Protein AF-A0A2X4UC58-F1 (afdb_monomer)

Mean predicted aligned error: 2.3 Å

Structure (mmCIF, N/CA/C/O backbone):
data_AF-A0A2X4UC58-F1
#
_entry.id   AF-A0A2X4UC58-F1
#
loop_
_atom_site.group_PDB
_atom_site.id
_atom_site.type_symbol
_atom_site.label_atom_id
_atom_site.label_alt_id
_atom_site.label_comp_id
_atom_site.label_asym_id
_atom_site.label_entity_id
_atom_site.label_seq_id
_atom_site.pdbx_PDB_ins_code
_atom_site.Cartn_x
_atom_site.Cartn_y
_atom_site.Cartn_z
_atom_site.occupancy
_atom_site.B_iso_or_equiv
_atom_site.auth_seq_id
_atom_site.auth_comp_id
_atom_site.auth_asym_id
_atom_site.auth_atom_id
_atom_site.pdbx_PDB_model_num
ATOM 1 N N . MET A 1 1 ? -7.514 4.713 29.062 1.00 78.00 1 MET A N 1
ATOM 2 C CA . MET A 1 1 ? -7.016 5.111 27.730 1.00 78.00 1 MET A CA 1
ATOM 3 C C . MET A 1 1 ? -7.376 4.010 26.761 1.00 78.00 1 MET A C 1
ATOM 5 O O . MET A 1 1 ? -7.105 2.854 27.073 1.00 78.00 1 MET A O 1
ATOM 9 N N . GLU A 1 2 ? -8.018 4.348 25.648 1.00 91.06 2 GLU A N 1
ATOM 10 C CA . GLU A 1 2 ? -8.214 3.394 24.555 1.00 91.06 2 GLU A CA 1
ATOM 11 C C . GLU A 1 2 ? -6.872 3.093 23.879 1.00 91.06 2 GLU A C 1
ATOM 13 O O . GLU A 1 2 ? -5.985 3.947 23.827 1.00 91.06 2 GLU A O 1
ATOM 18 N N . LYS A 1 3 ? -6.7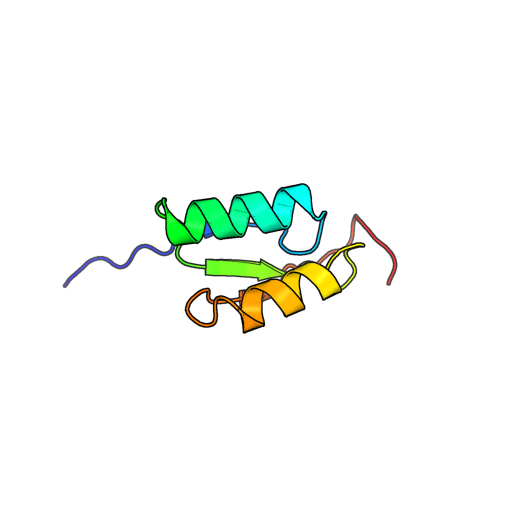00 1.854 23.413 1.00 95.31 3 LYS A N 1
ATOM 19 C CA . LYS A 1 3 ? -5.514 1.437 22.659 1.00 95.31 3 LYS A CA 1
ATOM 20 C C . LYS A 1 3 ? -5.768 1.701 21.177 1.00 95.31 3 LYS A C 1
ATOM 22 O O . LYS A 1 3 ? -6.781 1.251 20.653 1.00 95.31 3 LYS A O 1
ATOM 27 N N . LEU A 1 4 ? -4.839 2.382 20.512 1.00 96.38 4 LEU A N 1
ATOM 28 C CA . LEU A 1 4 ? -4.866 2.598 19.066 1.00 96.38 4 LEU A CA 1
ATOM 29 C C . LEU A 1 4 ? -4.053 1.504 18.363 1.00 96.38 4 LEU A C 1
ATOM 31 O O . LEU A 1 4 ? -2.902 1.267 18.730 1.00 96.38 4 LEU A O 1
ATOM 35 N N . LEU A 1 5 ? -4.636 0.871 17.346 1.00 97.38 5 LEU A N 1
ATOM 36 C CA . LEU A 1 5 ? -3.949 -0.049 16.442 1.00 97.38 5 LEU A CA 1
ATOM 37 C C . LEU A 1 5 ? -4.077 0.477 15.013 1.00 97.38 5 LEU A C 1
ATOM 39 O O . LEU A 1 5 ? -5.184 0.739 14.553 1.00 97.38 5 LEU A O 1
ATOM 43 N N . ILE A 1 6 ? -2.945 0.602 14.324 1.00 98.12 6 ILE A N 1
ATOM 44 C CA . ILE A 1 6 ? -2.884 0.903 12.894 1.00 98.12 6 ILE A CA 1
ATOM 45 C C . ILE A 1 6 ? -2.422 -0.371 12.199 1.00 98.12 6 ILE A C 1
ATOM 47 O O . ILE A 1 6 ? -1.339 -0.879 12.493 1.00 98.12 6 ILE A O 1
ATOM 51 N N . VAL A 1 7 ? -3.240 -0.886 11.289 1.00 98.62 7 VAL A N 1
ATOM 52 C CA . VAL A 1 7 ? -2.879 -2.014 10.432 1.00 98.62 7 VAL A CA 1
ATOM 53 C C . VAL A 1 7 ? -2.489 -1.448 9.073 1.00 98.62 7 VAL A C 1
ATOM 55 O O . VAL A 1 7 ? -3.351 -1.045 8.290 1.00 98.62 7 VAL A O 1
ATOM 58 N N . ASN A 1 8 ? -1.182 -1.379 8.823 1.00 98.81 8 ASN A N 1
ATOM 59 C CA . ASN A 1 8 ? -0.635 -0.877 7.570 1.00 98.81 8 ASN A CA 1
ATOM 60 C C . ASN A 1 8 ? -0.401 -2.025 6.584 1.00 98.81 8 ASN A C 1
ATOM 62 O O . ASN A 1 8 ? 0.269 -2.995 6.932 1.00 98.81 8 ASN A O 1
ATOM 66 N N . ALA A 1 9 ? -0.913 -1.900 5.363 1.00 98.81 9 ALA A N 1
ATOM 67 C CA . ALA A 1 9 ? -0.523 -2.768 4.258 1.00 98.81 9 ALA A CA 1
ATOM 68 C C . ALA A 1 9 ? 0.617 -2.119 3.461 1.00 98.81 9 ALA A C 1
ATOM 70 O O . ALA A 1 9 ? 0.502 -0.962 3.056 1.00 98.81 9 ALA A O 1
ATOM 71 N N . ASP A 1 10 ? 1.706 -2.840 3.229 1.00 98.69 10 ASP A N 1
ATOM 72 C CA . ASP A 1 10 ? 2.841 -2.336 2.451 1.00 98.69 10 ASP A CA 1
ATOM 73 C C . ASP A 1 10 ? 2.640 -2.550 0.940 1.00 98.69 10 ASP A C 1
ATOM 75 O O . ASP A 1 10 ? 1.718 -3.247 0.512 1.00 98.69 10 AS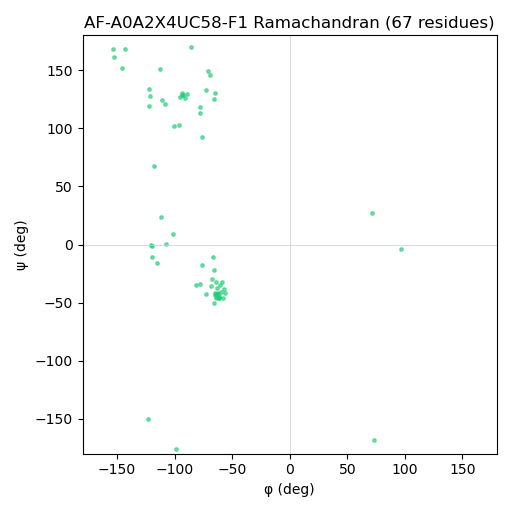P A O 1
ATOM 79 N N . ASP A 1 11 ? 3.520 -1.941 0.143 1.00 98.56 11 ASP A N 1
ATOM 80 C CA . ASP A 1 11 ? 3.670 -2.166 -1.300 1.00 98.56 11 ASP A CA 1
ATOM 81 C C . ASP A 1 11 ? 2.548 -1.625 -2.206 1.00 98.56 11 AS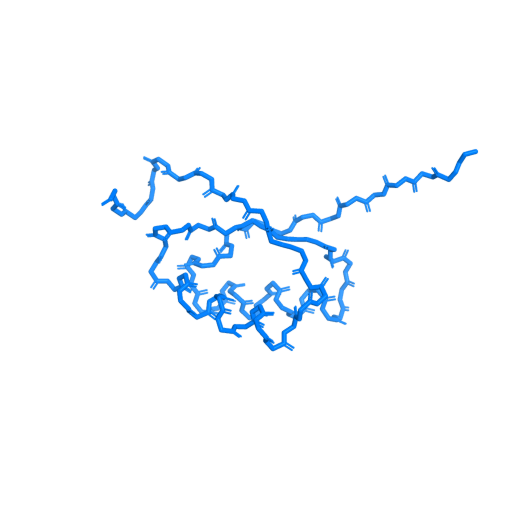P A C 1
ATOM 83 O O . ASP A 1 11 ? 2.342 -2.099 -3.330 1.00 98.56 11 ASP A O 1
ATOM 87 N N . PHE A 1 12 ? 1.834 -0.576 -1.784 1.00 98.75 12 PHE A N 1
ATOM 88 C CA . PHE A 1 12 ? 0.876 0.089 -2.670 1.00 98.75 12 PHE A CA 1
ATOM 89 C C . PHE A 1 12 ? 1.609 0.759 -3.837 1.00 98.75 12 PHE A C 1
ATOM 91 O O . PHE A 1 12 ? 2.523 1.553 -3.656 1.00 98.75 12 PHE A O 1
ATOM 98 N N . GLY A 1 13 ? 1.224 0.440 -5.064 1.00 98.44 13 GLY A N 1
ATOM 99 C CA . GLY A 1 13 ? 1.917 0.857 -6.281 1.00 98.44 13 GLY A CA 1
ATOM 100 C C . GLY A 1 13 ? 2.892 -0.179 -6.846 1.00 98.44 13 GLY A C 1
ATOM 101 O O . GLY A 1 13 ? 3.413 0.052 -7.935 1.00 98.44 13 GLY A O 1
ATOM 102 N N . LEU A 1 14 ? 3.109 -1.321 -6.178 1.00 98.25 14 LEU A N 1
ATOM 103 C CA . LEU A 1 14 ? 3.966 -2.398 -6.692 1.00 98.25 14 LEU A CA 1
ATOM 104 C C . LEU A 1 14 ? 3.391 -3.047 -7.956 1.00 98.25 14 LEU A C 1
ATOM 106 O O . LEU A 1 14 ? 4.093 -3.206 -8.947 1.00 98.25 14 LEU A O 1
ATOM 110 N N . SER A 1 15 ? 2.115 -3.438 -7.910 1.00 98.38 15 SER A N 1
ATOM 111 C CA . SER A 1 15 ? 1.390 -4.001 -9.051 1.00 98.38 15 SER A CA 1
ATOM 112 C C . SER A 1 15 ? -0.112 -3.737 -8.932 1.00 98.38 15 SER A C 1
ATOM 114 O O . SER A 1 15 ? -0.625 -3.509 -7.833 1.00 98.38 15 SER A O 1
ATOM 116 N N . LYS A 1 16 ? -0.868 -3.842 -10.030 1.00 98.75 16 LYS A N 1
ATOM 117 C CA . LYS A 1 16 ? -2.341 -3.752 -9.976 1.00 98.75 16 LYS A CA 1
ATOM 118 C C . LYS A 1 16 ? -2.962 -4.771 -9.025 1.00 98.75 16 LYS A C 1
ATOM 120 O O . LYS A 1 16 ? -3.873 -4.410 -8.287 1.00 98.75 16 LYS A O 1
ATOM 125 N N . GLY A 1 17 ? -2.461 -6.008 -9.024 1.00 98.75 17 GLY A N 1
ATOM 126 C CA . GLY A 1 17 ? -2.940 -7.063 -8.127 1.00 98.75 17 GLY A CA 1
ATOM 127 C C . GLY A 1 17 ? -2.738 -6.698 -6.657 1.00 98.75 17 GLY A C 1
ATOM 128 O O . GLY A 1 17 ? -3.679 -6.789 -5.872 1.00 98.75 17 GLY A O 1
ATOM 129 N N . GLN A 1 18 ? -1.550 -6.189 -6.314 1.00 98.62 18 GLN A N 1
ATOM 130 C CA . GLN A 1 18 ? -1.250 -5.714 -4.962 1.00 98.62 18 GLN A CA 1
ATOM 131 C C . GLN A 1 18 ? -2.171 -4.552 -4.567 1.00 98.62 18 GLN A C 1
ATOM 133 O O . GLN A 1 18 ? -2.752 -4.558 -3.485 1.00 98.62 18 GLN A O 1
ATOM 138 N N . ASN A 1 19 ? -2.378 -3.589 -5.471 1.00 98.88 19 ASN A N 1
ATOM 139 C CA . ASN A 1 19 ? -3.247 -2.444 -5.212 1.00 98.88 19 ASN A CA 1
ATOM 140 C C . ASN A 1 19 ? -4.692 -2.865 -4.936 1.00 98.88 19 ASN A C 1
ATOM 142 O O . ASN A 1 19 ? -5.288 -2.377 -3.981 1.00 98.88 19 ASN A O 1
ATOM 146 N N . TYR A 1 20 ? -5.255 -3.766 -5.747 1.00 98.81 20 TYR A N 1
ATOM 147 C CA . TYR A 1 20 ? -6.610 -4.267 -5.518 1.00 98.81 20 TYR A CA 1
ATOM 148 C C . TYR A 1 20 ? -6.712 -5.046 -4.210 1.00 98.81 20 TYR A C 1
ATOM 150 O O . TYR A 1 20 ? -7.643 -4.799 -3.452 1.00 98.81 20 TYR A O 1
ATOM 158 N N . GLY A 1 21 ? -5.731 -5.896 -3.895 1.00 98.88 21 GLY A N 1
ATOM 159 C CA . GLY A 1 21 ? -5.702 -6.619 -2.623 1.00 98.88 21 GLY A CA 1
ATOM 160 C C . GLY A 1 21 ? -5.678 -5.683 -1.412 1.00 98.88 21 GLY A C 1
ATOM 161 O O . GLY A 1 21 ? -6.403 -5.906 -0.446 1.00 98.88 21 GLY A O 1
ATOM 162 N N . ILE A 1 22 ? -4.911 -4.590 -1.477 1.00 98.88 22 ILE A N 1
ATOM 163 C CA . ILE A 1 22 ? -4.876 -3.564 -0.423 1.00 98.88 22 ILE A CA 1
ATOM 164 C C . ILE A 1 22 ? -6.231 -2.858 -0.296 1.00 98.88 22 ILE A C 1
ATOM 166 O O . ILE A 1 22 ? -6.718 -2.672 0.818 1.00 98.88 22 ILE A O 1
ATOM 170 N N . ILE A 1 23 ? -6.866 -2.497 -1.415 1.00 98.75 23 ILE A N 1
ATOM 171 C CA . ILE A 1 23 ? -8.203 -1.887 -1.408 1.00 98.75 23 ILE A CA 1
ATOM 172 C C . ILE A 1 23 ? -9.250 -2.843 -0.830 1.00 98.75 23 ILE A C 1
ATOM 174 O O . ILE A 1 23 ? -10.051 -2.428 0.006 1.00 98.75 23 ILE A O 1
ATOM 178 N N . GLU A 1 24 ? -9.239 -4.115 -1.223 1.00 98.69 24 GLU A N 1
ATOM 179 C CA . GLU A 1 24 ? -10.151 -5.121 -0.680 1.00 98.69 24 GLU A CA 1
ATOM 180 C C . GLU A 1 24 ? -9.922 -5.333 0.820 1.00 98.69 24 GLU A C 1
ATOM 182 O O . GLU A 1 24 ? -10.883 -5.357 1.585 1.00 98.69 24 GLU A O 1
ATOM 187 N N . ALA A 1 25 ? -8.666 -5.405 1.270 1.00 98.75 25 ALA A N 1
ATOM 188 C CA . ALA A 1 25 ? -8.328 -5.553 2.684 1.00 98.75 25 ALA A CA 1
ATOM 189 C C . ALA A 1 25 ? -8.681 -4.313 3.526 1.00 98.75 25 ALA A C 1
ATOM 191 O O . ALA A 1 25 ? -8.978 -4.452 4.713 1.00 98.75 25 ALA A O 1
ATOM 192 N N . PHE A 1 26 ? -8.664 -3.115 2.933 1.00 98.62 26 PHE A N 1
ATOM 193 C CA . PHE A 1 26 ? -9.152 -1.883 3.560 1.00 98.62 26 PHE A CA 1
ATOM 194 C C . PHE A 1 26 ? -10.683 -1.856 3.641 1.00 98.62 26 PHE A C 1
ATOM 196 O O . PHE A 1 26 ? -11.243 -1.465 4.660 1.00 98.62 26 PHE A O 1
ATOM 203 N N . HIS A 1 27 ? -11.372 -2.274 2.578 1.00 97.38 27 HIS A N 1
ATOM 204 C CA . HIS A 1 27 ? -12.828 -2.163 2.498 1.00 97.38 27 HIS A CA 1
ATOM 205 C C . HIS A 1 27 ? -13.568 -3.293 3.231 1.00 97.38 27 HIS A C 1
ATOM 207 O O . HIS A 1 27 ? -14.628 -3.063 3.809 1.00 97.38 27 HIS A O 1
ATOM 213 N N . TYR A 1 28 ? -13.015 -4.506 3.216 1.00 98.31 28 TYR A N 1
ATOM 214 C CA . TYR A 1 28 ? -13.644 -5.714 3.764 1.00 98.31 28 TYR A CA 1
ATOM 215 C C . TYR A 1 28 ? -12.837 -6.367 4.894 1.00 98.31 28 TYR A C 1
ATOM 217 O O . TYR A 1 28 ? -13.257 -7.390 5.436 1.00 98.31 28 TYR A O 1
ATOM 225 N N . GLY A 1 29 ? -11.675 -5.811 5.239 1.00 98.06 29 GLY A N 1
ATOM 226 C CA . GLY A 1 29 ? -10.770 -6.356 6.245 1.00 98.06 29 GLY A CA 1
ATOM 227 C C . GLY A 1 29 ? -10.460 -5.368 7.365 1.00 98.06 29 GLY A C 1
ATOM 228 O O . GLY A 1 29 ? -11.284 -4.542 7.749 1.00 98.06 29 GLY A O 1
ATOM 229 N N . VAL A 1 30 ? -9.260 -5.501 7.931 1.00 98.19 30 VAL A N 1
ATOM 230 C CA . VAL A 1 30 ? -8.803 -4.716 9.090 1.00 98.19 30 VAL A CA 1
ATOM 231 C C . VAL A 1 30 ? -7.746 -3.672 8.734 1.00 98.19 30 VAL A C 1
ATOM 233 O O . VAL A 1 30 ? -7.263 -2.982 9.629 1.00 98.19 30 VAL A O 1
ATOM 236 N N . VAL A 1 31 ? -7.350 -3.567 7.460 1.00 98.69 31 VAL A N 1
ATOM 237 C CA . VAL A 1 31 ? -6.340 -2.593 7.025 1.00 98.69 31 VAL A CA 1
ATOM 238 C C . VAL A 1 31 ? -6.885 -1.186 7.231 1.00 98.69 31 VAL A C 1
ATOM 240 O O . VAL A 1 31 ? -7.990 -0.870 6.807 1.00 98.69 31 VAL A O 1
ATOM 243 N N . SER A 1 32 ? -6.092 -0.333 7.870 1.00 98.19 32 SER A N 1
ATOM 244 C CA . SER A 1 32 ? -6.456 1.053 8.178 1.00 98.19 32 SER A CA 1
ATOM 245 C C . SER A 1 32 ? -5.579 2.080 7.457 1.00 98.19 32 SER A C 1
ATOM 247 O O . SER A 1 32 ? -5.927 3.258 7.404 1.00 98.19 32 SER A O 1
ATOM 249 N N . SER A 1 33 ? -4.427 1.662 6.929 1.00 98.75 33 SER A N 1
ATOM 250 C CA . SER A 1 33 ? -3.509 2.515 6.170 1.00 98.75 33 SER A CA 1
ATOM 251 C C . SER A 1 33 ? -2.674 1.702 5.186 1.00 98.75 33 SER A C 1
ATOM 253 O O . SER A 1 33 ? -2.623 0.473 5.250 1.00 98.75 33 SER A O 1
ATOM 255 N N . THR A 1 34 ? -1.987 2.389 4.281 1.00 98.88 34 THR A N 1
ATOM 256 C CA . THR A 1 34 ? -0.989 1.778 3.406 1.00 98.88 34 THR A CA 1
ATOM 257 C C . THR A 1 34 ? 0.201 2.706 3.172 1.00 98.88 34 THR A C 1
ATOM 259 O O . THR A 1 34 ? 0.146 3.893 3.497 1.00 98.88 34 THR A O 1
ATOM 262 N N . THR A 1 35 ? 1.287 2.189 2.601 1.00 98.88 35 THR A N 1
ATOM 263 C CA . THR A 1 35 ? 2.446 2.977 2.170 1.00 98.88 35 THR A CA 1
ATOM 264 C C . THR A 1 35 ? 2.700 2.768 0.678 1.00 98.88 35 THR A C 1
ATOM 266 O O . THR A 1 35 ? 2.664 1.643 0.183 1.00 98.88 35 THR A O 1
ATOM 269 N N . ALA A 1 36 ? 2.923 3.861 -0.056 1.00 98.50 36 ALA A N 1
ATOM 270 C CA . ALA A 1 36 ? 3.066 3.834 -1.505 1.00 98.50 36 ALA A CA 1
ATOM 271 C C . ALA A 1 36 ? 4.530 3.775 -1.958 1.00 98.50 36 ALA A C 1
ATOM 273 O O . ALA A 1 36 ? 5.335 4.639 -1.598 1.00 98.50 36 ALA A O 1
ATOM 274 N N . MET A 1 37 ? 4.848 2.798 -2.806 1.00 98.38 37 MET A N 1
ATOM 275 C CA . MET A 1 37 ? 6.090 2.704 -3.570 1.00 98.38 37 MET A CA 1
ATOM 276 C C . MET A 1 37 ? 6.023 3.696 -4.733 1.00 98.38 37 MET A C 1
ATOM 278 O O . MET A 1 37 ? 5.487 3.395 -5.798 1.00 98.38 37 MET A O 1
ATOM 282 N N . VAL A 1 38 ? 6.536 4.911 -4.527 1.00 96.81 38 VAL A N 1
ATOM 283 C CA . VAL A 1 38 ? 6.371 6.018 -5.493 1.00 96.81 38 VAL A CA 1
ATOM 284 C C . VAL A 1 38 ? 7.062 5.790 -6.838 1.00 96.81 38 VAL A C 1
ATOM 286 O O . VAL A 1 38 ? 6.685 6.401 -7.833 1.00 96.81 38 VAL A O 1
ATOM 289 N N . ASN A 1 39 ? 8.056 4.907 -6.865 1.00 96.25 39 ASN A N 1
ATOM 290 C CA . ASN A 1 39 ? 8.761 4.470 -8.063 1.00 96.25 39 ASN A CA 1
ATOM 291 C C . ASN A 1 39 ? 8.300 3.085 -8.564 1.00 96.25 39 ASN A C 1
ATOM 293 O O . ASN A 1 39 ? 8.949 2.497 -9.432 1.00 96.25 39 ASN A O 1
ATOM 297 N N . GLY A 1 40 ? 7.219 2.547 -7.991 1.00 96.56 40 GLY A N 1
ATOM 298 C CA . GLY A 1 40 ? 6.603 1.293 -8.411 1.00 96.56 40 GLY A CA 1
ATOM 299 C C . GLY A 1 40 ? 5.895 1.428 -9.759 1.00 96.56 40 GLY A C 1
ATOM 300 O O . GLY A 1 40 ? 5.376 2.492 -10.103 1.00 96.56 40 GLY A O 1
ATOM 301 N N . GLU A 1 41 ? 5.860 0.335 -10.523 1.00 96.56 41 GLU A N 1
ATOM 302 C CA . GLU A 1 41 ? 5.321 0.301 -11.891 1.00 96.56 41 GLU A CA 1
ATOM 303 C C . GLU A 1 41 ? 3.845 0.734 -11.959 1.00 96.56 41 GLU A C 1
ATOM 305 O O . GLU A 1 41 ? 3.424 1.393 -12.909 1.00 96.56 41 GLU A O 1
ATOM 310 N N . ASP A 1 42 ? 3.075 0.447 -10.908 1.00 98.19 42 ASP A N 1
ATOM 311 C CA . ASP A 1 42 ? 1.640 0.714 -10.827 1.00 98.19 42 ASP A CA 1
ATOM 312 C C . ASP A 1 42 ? 1.282 1.803 -9.793 1.00 98.19 42 ASP A C 1
ATOM 314 O O . ASP A 1 42 ? 0.140 1.880 -9.320 1.00 98.19 42 ASP A O 1
ATOM 318 N N . VAL A 1 43 ? 2.217 2.700 -9.449 1.00 98.00 43 VAL A N 1
ATOM 319 C CA . VAL A 1 43 ? 1.963 3.820 -8.518 1.00 98.00 43 VAL A CA 1
ATOM 320 C C . VAL A 1 43 ? 0.812 4.721 -8.983 1.00 98.00 43 VAL A C 1
ATOM 322 O O . VAL A 1 43 ? -0.016 5.165 -8.186 1.00 98.00 43 VAL A O 1
ATOM 325 N N . HIS A 1 44 ? 0.691 4.966 -10.289 1.00 98.44 44 HIS A N 1
ATOM 326 C CA . HIS A 1 44 ? -0.390 5.793 -10.824 1.00 98.44 44 HIS A CA 1
ATOM 327 C C . HIS A 1 44 ? -1.755 5.118 -10.679 1.00 98.44 44 HIS A C 1
ATOM 329 O O . HIS A 1 44 ? -2.743 5.790 -10.381 1.00 98.44 44 HIS A O 1
ATOM 335 N N . HIS A 1 45 ? -1.806 3.794 -10.827 1.00 98.75 45 HIS A N 1
ATOM 336 C CA . HIS A 1 45 ? -3.010 3.019 -10.555 1.00 98.75 45 HIS A CA 1
ATOM 337 C C . HIS A 1 45 ? -3.381 3.082 -9.063 1.00 98.75 45 HIS A C 1
ATOM 339 O O . HIS A 1 45 ? -4.542 3.301 -8.725 1.00 98.75 45 HIS A O 1
ATOM 345 N N . ALA A 1 46 ? -2.395 2.990 -8.164 1.0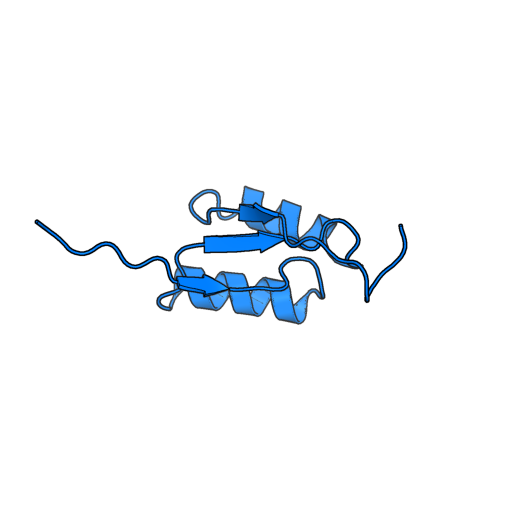0 98.62 46 ALA A N 1
ATOM 346 C CA . ALA A 1 46 ? -2.590 3.197 -6.727 1.00 98.62 46 ALA A CA 1
ATOM 347 C C . ALA A 1 46 ? -3.160 4.596 -6.415 1.00 98.62 46 ALA A C 1
ATOM 349 O O . ALA A 1 46 ? -4.146 4.723 -5.688 1.00 98.62 46 ALA A O 1
ATOM 350 N N . ALA A 1 47 ? -2.613 5.650 -7.026 1.00 98.50 47 ALA A N 1
ATOM 351 C CA . ALA A 1 47 ? -3.108 7.016 -6.855 1.00 98.50 47 ALA A CA 1
ATOM 352 C C . ALA A 1 47 ? -4.553 7.196 -7.363 1.00 98.50 47 ALA A C 1
ATOM 354 O O . ALA A 1 47 ? -5.340 7.913 -6.745 1.00 98.50 47 ALA A O 1
ATOM 355 N N . GLN A 1 48 ? -4.926 6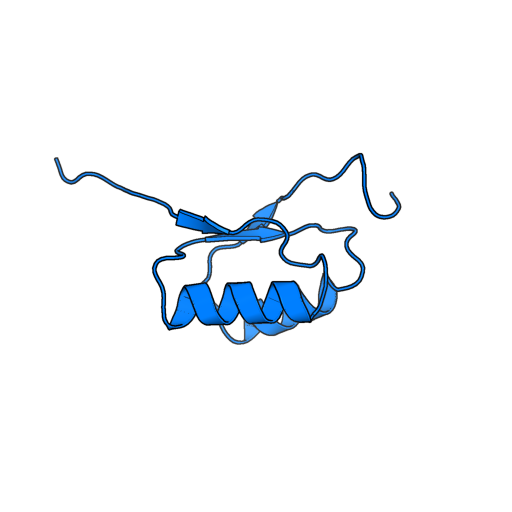.544 -8.470 1.00 98.69 48 GLN A N 1
ATOM 356 C CA . GLN A 1 48 ? -6.309 6.534 -8.963 1.00 98.69 48 GLN A CA 1
ATOM 357 C C . GLN A 1 48 ? -7.253 5.850 -7.972 1.00 98.69 48 GLN A C 1
ATOM 359 O O . GLN A 1 48 ? -8.303 6.403 -7.653 1.00 98.69 48 GLN A O 1
ATOM 364 N N . LEU A 1 49 ? -6.864 4.689 -7.441 1.00 98.62 49 LEU A N 1
ATOM 365 C CA . LEU A 1 49 ? -7.652 3.982 -6.435 1.00 98.62 49 LEU A CA 1
ATOM 366 C C . LEU A 1 49 ? -7.798 4.800 -5.150 1.00 98.62 49 LEU A C 1
ATOM 368 O O . LEU A 1 49 ? -8.902 4.904 -4.630 1.00 98.62 49 LEU A O 1
ATOM 372 N N . ASN A 1 50 ? -6.746 5.467 -4.673 1.00 97.69 50 ASN A N 1
ATOM 373 C CA . ASN A 1 50 ? -6.854 6.330 -3.494 1.00 97.69 50 ASN A CA 1
ATOM 374 C C . ASN A 1 50 ? -7.849 7.490 -3.691 1.00 97.69 50 ASN A C 1
ATOM 376 O O . ASN A 1 50 ? -8.585 7.825 -2.769 1.00 97.69 50 ASN A O 1
ATOM 380 N N . ARG A 1 51 ? -7.953 8.054 -4.904 1.00 98.00 51 ARG A N 1
ATOM 381 C CA . ARG A 1 51 ? -8.989 9.058 -5.215 1.00 98.00 51 ARG A CA 1
ATOM 382 C C . ARG A 1 51 ? -10.410 8.494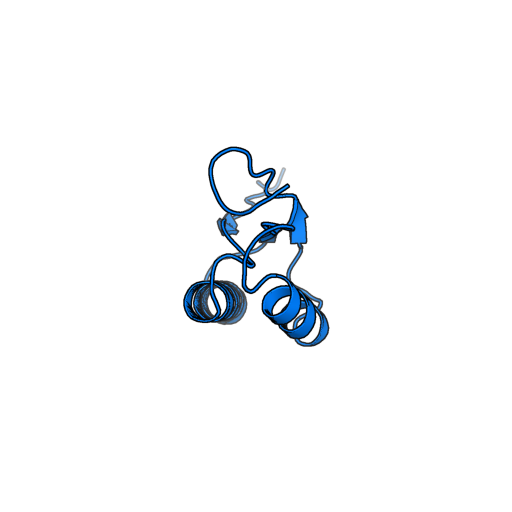 -5.126 1.00 98.00 51 ARG A C 1
ATOM 384 O O . ARG A 1 51 ? -11.325 9.240 -4.793 1.00 98.00 51 ARG A O 1
ATOM 391 N N . ILE A 1 52 ? -10.597 7.211 -5.438 1.00 98.12 52 ILE A N 1
ATOM 392 C CA . ILE A 1 52 ? -11.888 6.510 -5.329 1.00 98.12 52 ILE A CA 1
ATOM 393 C C . ILE A 1 52 ? -12.180 6.139 -3.865 1.00 98.12 52 ILE A C 1
ATOM 395 O O . ILE A 1 52 ? -13.330 6.193 -3.435 1.00 98.12 52 ILE A O 1
ATOM 399 N N . PHE A 1 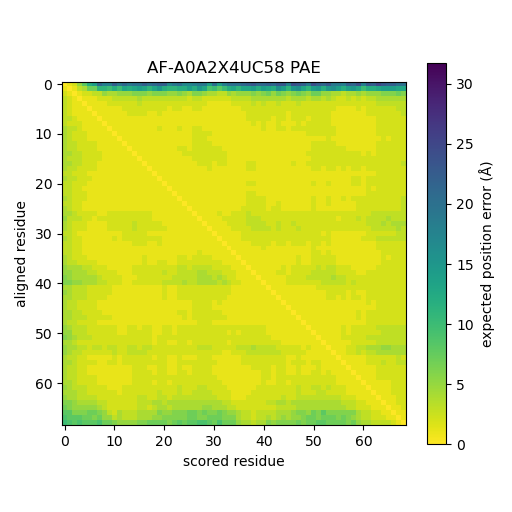53 ? -11.143 5.822 -3.086 1.00 97.50 53 PHE A N 1
ATOM 400 C CA . PHE A 1 53 ? -11.223 5.419 -1.680 1.00 97.50 53 PHE A CA 1
ATOM 401 C C . PHE A 1 53 ? -10.482 6.412 -0.763 1.00 97.50 53 PHE A C 1
ATOM 403 O O . PHE A 1 53 ? -9.478 6.046 -0.147 1.00 97.50 53 PHE A O 1
ATOM 410 N N . PRO A 1 54 ? -10.973 7.660 -0.610 1.00 96.12 54 PRO A N 1
ATOM 411 C CA . PRO A 1 54 ? -10.258 8.720 0.112 1.00 96.12 54 PRO A CA 1
ATOM 412 C C . PRO A 1 54 ? -10.111 8.468 1.623 1.00 96.12 54 PRO A C 1
ATOM 414 O O . PRO A 1 54 ? -9.382 9.191 2.296 1.00 96.12 54 PRO A O 1
ATOM 417 N N . GLY A 1 55 ? -10.805 7.463 2.173 1.00 97.19 55 GLY A N 1
ATOM 418 C CA . GLY A 1 55 ? -10.659 7.046 3.571 1.00 97.19 55 GLY A CA 1
ATOM 419 C C . GLY A 1 55 ? -9.394 6.229 3.856 1.00 97.19 55 GLY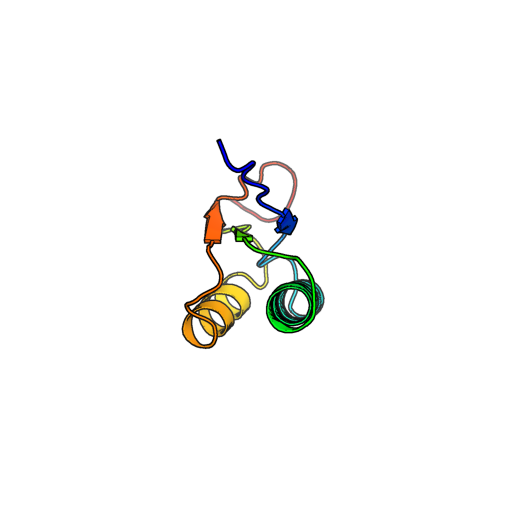 A C 1
ATOM 420 O O . GLY A 1 55 ? -9.002 6.124 5.017 1.00 97.19 55 GLY A O 1
ATOM 421 N N . LEU A 1 56 ? -8.747 5.667 2.828 1.00 98.38 56 LEU A N 1
ATOM 422 C CA . LEU A 1 56 ? -7.488 4.940 2.983 1.00 98.38 56 LEU A CA 1
ATOM 423 C C . LEU A 1 56 ? -6.335 5.940 3.131 1.00 98.38 56 LEU A C 1
ATOM 425 O O . LEU A 1 56 ? -6.001 6.659 2.188 1.00 98.38 56 LEU A O 1
ATOM 429 N N . GLN A 1 57 ? -5.712 5.967 4.309 1.00 98.25 57 GLN A N 1
ATOM 430 C CA . GLN A 1 57 ? -4.532 6.796 4.569 1.00 98.25 57 GLN A CA 1
ATOM 431 C C . GLN A 1 57 ? -3.308 6.220 3.850 1.00 98.25 57 GLN A C 1
ATOM 433 O O . GLN A 1 57 ? -3.054 5.018 3.947 1.00 98.25 57 GLN A O 1
ATOM 438 N N . VAL A 1 58 ? -2.537 7.068 3.160 1.00 98.62 58 VAL A N 1
ATOM 439 C CA . VAL A 1 58 ? -1.369 6.649 2.365 1.00 98.62 58 VAL A CA 1
ATOM 440 C C . VAL A 1 58 ? -0.106 7.368 2.840 1.00 98.62 58 VAL A C 1
ATOM 442 O O . VAL A 1 58 ? -0.021 8.593 2.775 1.00 98.62 58 VAL A O 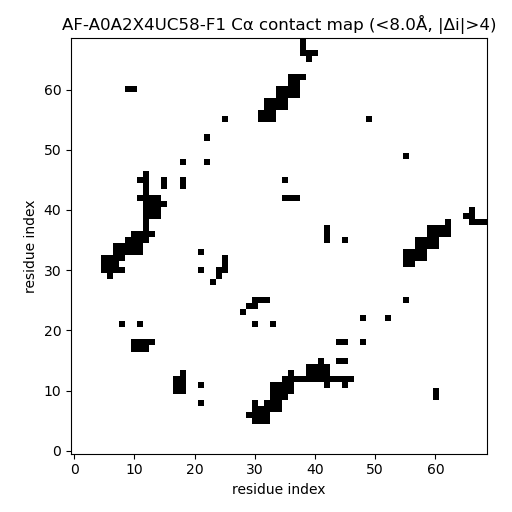1
ATOM 445 N N . GLY A 1 59 ? 0.883 6.603 3.303 1.00 98.69 59 GLY A N 1
ATOM 446 C CA . GLY A 1 59 ? 2.239 7.068 3.605 1.00 98.69 59 GLY A CA 1
ATOM 447 C C . GLY A 1 59 ? 3.240 6.778 2.478 1.00 98.69 59 GLY A C 1
ATOM 448 O O . GLY A 1 59 ? 2.879 6.251 1.428 1.00 98.69 59 GLY A O 1
ATOM 449 N N . LEU A 1 60 ? 4.519 7.090 2.702 1.00 98.31 60 LEU A N 1
ATOM 450 C CA . LEU A 1 60 ? 5.615 6.778 1.776 1.00 98.31 60 LEU A CA 1
ATOM 451 C C . LEU A 1 60 ? 6.226 5.411 2.103 1.00 98.31 60 LEU A C 1
ATOM 453 O O . LEU A 1 60 ? 6.687 5.202 3.223 1.00 98.31 60 LEU A O 1
ATOM 457 N N . HIS A 1 61 ? 6.296 4.524 1.112 1.00 98.50 61 HIS A N 1
ATOM 458 C CA . HIS A 1 61 ? 7.143 3.336 1.157 1.00 98.50 61 HIS A CA 1
ATOM 459 C C . HIS A 1 61 ? 8.453 3.674 0.440 1.00 98.50 61 HIS A C 1
ATOM 461 O O . HIS A 1 61 ? 8.486 3.788 -0.784 1.00 98.50 61 HIS A O 1
ATOM 467 N N . PHE A 1 62 ? 9.522 3.935 1.192 1.00 97.75 62 PHE A N 1
ATOM 468 C CA . PHE A 1 62 ? 10.797 4.351 0.606 1.00 97.75 62 PHE A CA 1
ATOM 469 C C . PHE A 1 62 ? 11.535 3.144 0.014 1.00 97.75 62 PHE A C 1
ATOM 471 O O . PHE A 1 62 ? 11.881 2.213 0.738 1.00 97.75 62 PHE A O 1
ATOM 478 N N . VAL A 1 63 ? 11.781 3.158 -1.298 1.00 97.62 63 VAL A N 1
ATOM 479 C CA . VAL A 1 63 ? 12.282 1.991 -2.040 1.00 97.62 63 VAL A CA 1
ATOM 480 C C . VAL A 1 63 ? 13.721 2.212 -2.504 1.00 97.62 63 VAL A C 1
ATOM 482 O O . VAL A 1 63 ? 14.004 3.167 -3.221 1.00 97.62 63 VAL A O 1
ATOM 485 N N . LEU A 1 64 ? 14.628 1.300 -2.134 1.00 97.12 64 LEU A N 1
ATOM 486 C CA . LEU A 1 64 ? 16.034 1.296 -2.585 1.00 97.12 64 LEU A CA 1
ATOM 487 C C . LEU A 1 64 ? 16.434 0.030 -3.361 1.00 97.12 64 LEU A C 1
ATOM 489 O O . LEU A 1 64 ? 17.517 -0.024 -3.937 1.00 97.12 64 LEU A O 1
ATOM 493 N N . THR A 1 65 ? 15.587 -1.000 -3.356 1.00 95.75 65 THR A N 1
ATOM 494 C CA . THR A 1 65 ? 15.903 -2.350 -3.860 1.00 95.75 65 THR A CA 1
ATOM 495 C C . THR A 1 65 ? 14.992 -2.807 -5.001 1.00 95.75 65 THR A C 1
ATOM 497 O O . THR A 1 65 ? 15.169 -3.907 -5.520 1.00 95.75 65 THR A O 1
ATOM 500 N N . HIS A 1 66 ? 14.025 -1.980 -5.406 1.00 93.94 66 HIS A N 1
ATOM 501 C CA . HIS A 1 66 ? 13.070 -2.269 -6.473 1.00 93.94 66 HIS A CA 1
ATOM 502 C C . HIS A 1 66 ? 12.716 -0.990 -7.255 1.00 93.94 66 HIS A C 1
ATOM 504 O O . HIS A 1 66 ? 12.768 0.112 -6.707 1.00 93.94 66 HIS A O 1
ATOM 510 N N . GLY A 1 67 ? 12.350 -1.131 -8.532 1.00 87.25 67 GLY A N 1
ATOM 511 C CA . GLY A 1 67 ? 12.068 0.005 -9.416 1.00 87.25 67 GLY A CA 1
ATOM 512 C C . GLY A 1 67 ? 13.324 0.768 -9.861 1.00 87.25 67 GLY A C 1
ATOM 513 O O . GLY A 1 67 ? 14.452 0.296 -9.712 1.00 87.25 67 GLY A O 1
ATOM 514 N N . ARG A 1 68 ? 13.127 1.950 -10.453 1.00 89.06 68 ARG A N 1
ATOM 515 C CA . ARG A 1 68 ? 14.203 2.879 -10.848 1.00 89.06 68 ARG A CA 1
ATOM 516 C C . ARG A 1 68 ? 14.129 4.155 -9.994 1.00 89.06 68 ARG A C 1
ATOM 518 O O . ARG A 1 68 ? 13.030 4.475 -9.548 1.00 89.06 68 ARG A O 1
ATOM 525 N N . PRO A 1 69 ? 15.251 4.848 -9.733 1.00 88.75 69 PRO A N 1
ATOM 526 C CA . PRO A 1 69 ? 15.231 6.208 -9.193 1.00 88.75 69 PRO A CA 1
ATOM 527 C C . PRO A 1 69 ? 14.564 7.205 -10.145 1.00 88.75 69 PRO A C 1
ATOM 529 O O . PRO A 1 69 ? 14.697 7.015 -11.379 1.00 88.75 69 PRO A O 1
#

Sequence (69 aa):
MEKLLIVNADDFGLSKGQNYGIIEAFHYGVVSSTTAMVNGEDVHHAAQLNRIFPGLQVGLHFVLTHGRP

Radius of gyration: 12.2 Å; Cα contacts (8 Å, |Δi|>4): 116; chains: 1; bounding box: 30×16×40 Å

Organism: Serratia plymuthica (NCBI:txid82996)

Solvent-accessible surface area (backbone atoms only — not comparable to full-atom values): 4018 Å² total; per-residue (Å²): 132,86,86,87,83,82,37,68,44,76,52,30,2,56,34,68,68,50,30,51,51,52,51,48,33,42,76,78,52,76,38,55,31,32,21,32,23,80,52,27,87,24,25,68,59,34,55,54,49,40,70,77,40,73,81,57,44,75,48,81,34,88,71,89,88,62,73,62,136

pLDDT: mean 97.23, std 3.3, range [78.0, 98.88]

Foldseek 3Di:
DDDDDAAEDEEQQQDPVSLVVQVCCCVVHDHQEYEYPCQHPRSVVNVVVCVVVVRHHYHHDDDDPDGDD

Nearest PDB structures (foldseek):
  7vi8-assembly1_A  TM=9.915E-01  e=2.500E-06  Klebsiella pneumoniae subsp. pneumoniae MGH 78578
  2i5i-assembly1_A  TM=9.684E-01  e=1.540E-04  Enterococcus faecalis V583
  8jqf-assembly1_B  TM=9.416E-01  e=2.754E-03  Cyclobacterium marinum
  8jqf-assembly1_A  TM=9.391E-01  e=1.087E-02  Cyclobacterium marinum
  1orr-assembly1_A  TM=5.849E-01  e=5.254E+00  Salmonella enterica subsp. enterica serovar Typhi

Secondary structure (DSSP, 8-state):
-PPP---EEEEETS-HHHHHHHHHHHHHSS--EEEEETTSTTHHHHHHHHHH-TTSEEEEE--SSSS--

InterPro domains:
  IPR006879 Carbohydrate deacetylase YdjC-like [PF04794] (5-69)
  IPR006879 Carbohydrate deacetylase YdjC-like [PTHR31609] (3-69)
  IPR011330 Glycoside hydrolase/deacetylase, beta/alpha-barrel [SSF88713] (1-69)